Protein AF-A0A016BMU5-F1 (afdb_monomer_lite)

Radius of gyration: 14.96 Å; chains: 1; bounding box: 40×26×42 Å

Sequence (114 aa):
MRLPYPFNEIIAQSNMYEMSGFEKLKMIGKEVCLEIENVDILDKCTQKSVSGTHIVNFLRKENIDIFKNLSSNDLKGLLEKKSLTVSAPIEKHFQCTVSPTGWKLTLSALKKRS

Foldseek 3Di:
DDDDDWDFDFLEDEPFKTKTFTWDWDDDPPDIDIDTAQIWMAGPVVRDIATARQVCVVCVVVVHDCVPFDDNVQVNCCVPVQKGWTPPPHTWIWGWDDDPRYIHIDTDPDPDPD

Organism: NCBI:txid1339280

Structure (mmCIF, N/CA/C/O backbone):
data_AF-A0A016BMU5-F1
#
_entry.id   AF-A0A016BMU5-F1
#
loop_
_atom_site.group_PDB
_atom_site.id
_atom_site.type_symbol
_atom_site.label_atom_id
_atom_site.label_alt_id
_atom_site.label_comp_id
_atom_site.label_asym_id
_atom_site.label_entity_id
_atom_site.label_seq_id
_atom_site.pdbx_PDB_ins_code
_atom_site.Cartn_x
_atom_site.Cartn_y
_atom_site.Cartn_z
_atom_site.occupancy
_atom_site.B_iso_or_equiv
_atom_site.auth_seq_id
_atom_site.auth_comp_id
_atom_site.auth_asym_id
_atom_site.auth_atom_id
_atom_site.pdbx_PDB_model_num
ATOM 1 N N . MET A 1 1 ? -28.136 15.016 -10.659 1.00 39.12 1 MET A N 1
ATOM 2 C CA . MET A 1 1 ? -26.725 15.293 -10.313 1.00 39.12 1 MET A CA 1
ATOM 3 C C . MET A 1 1 ? -25.925 14.028 -10.582 1.00 39.12 1 MET A C 1
ATOM 5 O O . MET A 1 1 ? -26.131 13.051 -9.877 1.00 39.12 1 MET A O 1
ATOM 9 N N . ARG A 1 2 ? -25.115 13.983 -11.646 1.00 40.88 2 ARG A N 1
ATOM 10 C CA . ARG A 1 2 ? -24.144 12.892 -11.835 1.00 40.88 2 ARG A CA 1
ATOM 11 C C . ARG A 1 2 ? -22.929 13.240 -10.976 1.00 40.88 2 ARG A C 1
ATOM 13 O O . ARG A 1 2 ? -22.368 14.314 -11.169 1.00 40.88 2 ARG A O 1
ATOM 20 N N . LEU A 1 3 ? -22.588 12.386 -10.009 1.00 46.00 3 LEU A N 1
ATOM 21 C CA . LEU A 1 3 ? -21.298 12.472 -9.315 1.00 46.00 3 LEU A CA 1
ATOM 22 C C . LEU A 1 3 ? -20.187 12.402 -10.380 1.00 46.00 3 LEU A C 1
ATOM 24 O O . LEU A 1 3 ? -20.369 11.676 -11.366 1.00 46.00 3 LEU A O 1
ATOM 28 N N . PRO A 1 4 ? -19.110 13.194 -10.251 1.00 51.78 4 PRO A N 1
ATOM 29 C CA . PRO A 1 4 ? -18.085 13.272 -11.276 1.00 51.78 4 PRO A CA 1
ATOM 30 C C . PRO A 1 4 ? -17.421 11.907 -11.455 1.00 51.78 4 PRO A C 1
ATOM 32 O O . PRO A 1 4 ? -17.416 11.069 -10.552 1.00 51.78 4 PRO A O 1
ATOM 35 N N . TYR A 1 5 ? -16.939 11.700 -12.676 1.00 49.69 5 TYR A N 1
ATOM 36 C CA . TYR A 1 5 ? -16.197 10.533 -13.122 1.00 49.69 5 TYR A CA 1
ATOM 37 C C . TYR A 1 5 ? -15.164 10.085 -12.089 1.00 49.69 5 TYR A C 1
ATOM 39 O O . TYR A 1 5 ? -14.594 10.923 -11.395 1.00 49.69 5 TYR A O 1
ATOM 47 N N . PRO A 1 6 ? -14.892 8.783 -12.001 1.00 54.41 6 PRO A N 1
ATOM 48 C CA . PRO A 1 6 ? -13.788 8.332 -11.185 1.00 54.41 6 PRO A CA 1
ATOM 49 C C . PRO A 1 6 ? -12.473 8.892 -11.727 1.00 54.41 6 PRO A C 1
ATOM 51 O O . PRO A 1 6 ? -12.213 8.842 -12.934 1.00 54.41 6 PRO A O 1
ATOM 54 N N . PHE A 1 7 ? -11.667 9.440 -10.829 1.00 63.06 7 PHE A N 1
ATOM 55 C CA . PHE A 1 7 ? -10.364 9.995 -11.150 1.00 63.06 7 PHE A CA 1
ATOM 56 C C . PHE A 1 7 ? -9.318 8.908 -10.886 1.00 63.06 7 PHE A C 1
ATOM 58 O O . PHE A 1 7 ? -9.275 8.328 -9.801 1.00 63.06 7 PHE A O 1
ATOM 65 N N . ASN A 1 8 ? -8.513 8.591 -11.902 1.00 68.81 8 ASN A N 1
ATOM 66 C CA . ASN A 1 8 ? -7.269 7.861 -11.689 1.00 68.81 8 ASN A CA 1
ATOM 67 C C . ASN A 1 8 ? -6.234 8.893 -11.248 1.00 68.81 8 ASN A C 1
ATOM 69 O O . ASN A 1 8 ? -5.761 9.666 -12.083 1.00 68.81 8 ASN A O 1
ATOM 73 N N . GLU A 1 9 ? -5.908 8.922 -9.961 1.00 79.50 9 GLU A N 1
ATOM 74 C CA . GLU A 1 9 ? -4.982 9.907 -9.399 1.00 79.50 9 GLU A CA 1
ATOM 75 C C . GLU A 1 9 ? -3.819 9.263 -8.647 1.00 79.50 9 GLU A C 1
ATOM 77 O O . GLU A 1 9 ? -3.850 8.098 -8.235 1.00 79.50 9 GLU A O 1
ATOM 82 N N . ILE A 1 10 ? -2.745 10.045 -8.530 1.00 88.62 10 ILE A N 1
ATOM 83 C CA . ILE A 1 10 ? -1.560 9.695 -7.755 1.00 88.62 10 ILE A CA 1
ATOM 84 C C . ILE A 1 10 ? -1.880 9.947 -6.284 1.00 88.62 10 ILE A C 1
ATOM 86 O O . ILE A 1 10 ? -2.026 11.087 -5.854 1.00 88.62 10 ILE A O 1
ATOM 90 N N . ILE A 1 11 ? -1.918 8.871 -5.508 1.00 88.62 11 ILE A N 1
ATOM 91 C CA . ILE A 1 11 ? -2.213 8.886 -4.072 1.00 88.62 11 ILE A CA 1
ATOM 92 C C . ILE A 1 11 ? -0.962 9.273 -3.282 1.00 88.62 11 ILE A C 1
ATOM 94 O O . ILE A 1 11 ? -1.008 10.019 -2.304 1.00 88.62 11 ILE A O 1
ATOM 98 N N . ALA A 1 12 ? 0.182 8.723 -3.691 1.00 91.62 12 ALA A N 1
ATOM 99 C CA . ALA A 1 12 ? 1.465 8.983 -3.065 1.00 91.62 12 ALA A CA 1
ATOM 100 C C . ALA A 1 12 ? 2.610 8.713 -4.030 1.00 91.62 12 ALA A C 1
ATOM 102 O O . ALA A 1 12 ? 2.557 7.811 -4.867 1.00 91.62 12 ALA A O 1
ATOM 103 N N . GLN A 1 13 ? 3.693 9.463 -3.859 1.00 93.62 13 GLN A N 1
ATOM 104 C CA . GLN A 1 13 ? 4.862 9.338 -4.708 1.00 93.62 13 GLN A CA 1
ATOM 105 C C . GLN A 1 13 ? 6.148 9.379 -3.883 1.00 93.62 13 GLN A C 1
ATOM 107 O O . GLN A 1 13 ? 6.306 10.165 -2.949 1.00 93.62 13 GLN A O 1
ATOM 112 N N . SER A 1 14 ? 7.086 8.521 -4.262 1.00 93.12 14 SER A N 1
ATOM 113 C CA . SER A 1 14 ? 8.461 8.485 -3.770 1.00 93.12 14 SER A CA 1
ATOM 114 C C . SER A 1 14 ? 9.433 8.627 -4.943 1.00 93.12 14 SER A C 1
ATOM 116 O O . SER A 1 14 ? 9.023 8.725 -6.106 1.00 93.12 14 SER A O 1
ATOM 118 N N . ASN A 1 15 ? 10.735 8.601 -4.657 1.00 92.06 15 ASN A N 1
ATOM 119 C CA . ASN A 1 15 ? 11.753 8.615 -5.709 1.00 92.06 15 ASN A CA 1
ATOM 120 C C . ASN A 1 15 ? 11.673 7.369 -6.607 1.00 92.06 15 ASN A C 1
ATOM 122 O O . ASN A 1 15 ? 11.854 7.479 -7.814 1.00 92.06 15 ASN A O 1
ATOM 126 N N . MET A 1 16 ? 11.371 6.205 -6.023 1.00 93.06 16 MET A N 1
ATOM 127 C CA . MET A 1 16 ? 11.408 4.913 -6.723 1.00 93.06 16 MET A CA 1
ATOM 128 C C . MET A 1 16 ? 10.033 4.419 -7.170 1.00 93.06 16 MET A C 1
ATOM 130 O O . MET A 1 16 ? 9.930 3.724 -8.175 1.00 93.06 16 MET A O 1
ATOM 134 N N . TYR A 1 17 ? 8.984 4.769 -6.428 1.00 95.25 17 TYR A N 1
ATOM 135 C CA . TYR A 1 17 ? 7.644 4.229 -6.628 1.00 95.25 17 TYR A CA 1
ATOM 136 C C . TYR A 1 17 ? 6.582 5.318 -6.664 1.00 95.25 17 TYR A C 1
ATOM 138 O O . TYR A 1 17 ? 6.700 6.333 -5.972 1.00 95.25 17 TYR A O 1
ATOM 146 N N . GLU A 1 18 ? 5.521 5.066 -7.413 1.00 95.06 18 GLU A N 1
ATOM 147 C CA . GLU A 1 18 ? 4.289 5.847 -7.434 1.00 95.06 18 GLU A CA 1
ATOM 148 C C . GLU A 1 18 ? 3.112 4.927 -7.130 1.00 95.06 18 GLU A C 1
ATOM 150 O O . GLU A 1 18 ? 3.028 3.844 -7.699 1.00 95.06 18 GLU A O 1
ATOM 155 N N . MET A 1 19 ? 2.242 5.338 -6.212 1.00 93.69 19 MET A N 1
ATOM 156 C CA . MET A 1 19 ? 0.998 4.648 -5.900 1.00 93.69 19 MET A CA 1
ATOM 157 C C . MET A 1 19 ? -0.153 5.441 -6.505 1.00 93.69 19 MET A C 1
ATOM 159 O O . MET A 1 19 ? -0.327 6.616 -6.175 1.00 93.69 19 MET A O 1
ATOM 163 N N . SER A 1 20 ? -0.942 4.795 -7.348 1.00 92.81 20 SER A N 1
ATOM 164 C CA . SER A 1 20 ? -2.131 5.376 -7.962 1.00 92.81 20 SER A CA 1
ATOM 165 C C . SER A 1 20 ? -3.315 4.437 -7.810 1.00 92.81 20 SER A C 1
ATOM 167 O O . SER A 1 20 ? -3.159 3.252 -7.506 1.00 92.81 20 SER A O 1
ATOM 169 N N . GLY A 1 21 ? -4.517 4.966 -7.971 1.00 91.25 21 GLY A N 1
ATOM 170 C CA . GLY A 1 21 ? -5.718 4.154 -7.907 1.00 91.25 21 GLY A CA 1
ATOM 171 C C . GLY A 1 21 ? -6.944 4.911 -8.367 1.00 91.25 21 GLY A C 1
ATOM 172 O O . GLY A 1 21 ? -6.886 6.083 -8.734 1.00 91.25 21 GLY A O 1
ATOM 173 N N . PHE A 1 22 ? -8.053 4.193 -8.356 1.00 88.12 22 PHE A N 1
ATOM 174 C CA . PHE A 1 22 ? -9.344 4.681 -8.790 1.00 88.12 22 PHE A CA 1
ATOM 175 C C . PHE A 1 22 ? -10.109 5.236 -7.597 1.00 88.12 22 PHE A C 1
ATOM 177 O O . PHE A 1 22 ? -10.559 4.476 -6.732 1.00 88.12 22 PHE A O 1
ATOM 184 N N . GLU A 1 23 ? -10.261 6.553 -7.552 1.00 85.50 23 GLU A N 1
ATOM 185 C CA . GLU A 1 23 ? -11.006 7.219 -6.493 1.00 85.50 23 GLU A CA 1
ATOM 186 C C . GLU A 1 23 ? -12.500 7.280 -6.808 1.00 85.50 23 GLU A C 1
ATOM 188 O O . GLU A 1 23 ? -12.934 7.607 -7.918 1.00 85.50 23 GLU A O 1
ATOM 193 N N . LYS A 1 24 ? -13.311 6.975 -5.798 1.00 84.75 24 LYS A N 1
ATOM 194 C CA . LYS A 1 24 ? -14.764 6.973 -5.878 1.00 84.75 24 LYS A CA 1
ATOM 195 C C . LYS A 1 24 ? -15.357 7.689 -4.678 1.00 84.75 24 LYS A C 1
ATOM 197 O O . LYS A 1 24 ? -15.162 7.296 -3.532 1.00 84.75 24 LYS A O 1
ATOM 202 N N . LEU A 1 25 ? -16.174 8.698 -4.959 1.00 83.81 25 LEU A N 1
ATOM 203 C CA . LEU A 1 25 ? -17.000 9.337 -3.942 1.00 83.81 25 LEU A CA 1
ATOM 204 C C . LEU A 1 25 ? -18.190 8.442 -3.600 1.00 83.81 25 LEU A C 1
ATOM 206 O O . LEU A 1 25 ? -18.933 7.994 -4.481 1.00 83.81 25 LEU A O 1
ATOM 210 N N . LYS A 1 26 ? -18.400 8.216 -2.307 1.00 81.00 26 LYS A N 1
ATOM 211 C CA . LYS A 1 26 ? -19.510 7.431 -1.780 1.00 81.00 26 LYS A CA 1
ATOM 212 C C . LYS A 1 26 ? -20.244 8.207 -0.704 1.00 81.00 26 LYS A C 1
ATOM 214 O O . LYS A 1 26 ? -19.640 8.784 0.191 1.00 81.00 26 LYS A O 1
ATOM 219 N N . MET A 1 27 ? -21.567 8.177 -0.779 1.00 82.62 27 MET A N 1
ATOM 220 C CA . MET A 1 27 ? -22.427 8.721 0.265 1.00 82.62 27 MET A CA 1
ATOM 221 C C . MET A 1 27 ? -22.647 7.658 1.342 1.00 82.62 27 MET A C 1
ATOM 223 O O . MET A 1 27 ? -23.133 6.567 1.032 1.00 82.62 27 MET A O 1
ATOM 227 N N . ILE A 1 28 ? -22.327 7.974 2.595 1.00 80.88 28 ILE A N 1
ATOM 228 C CA . ILE A 1 28 ? -22.643 7.142 3.762 1.00 80.88 28 ILE A CA 1
AT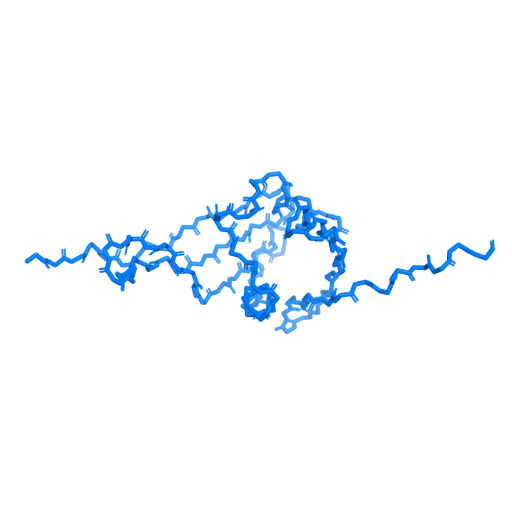OM 229 C C . ILE A 1 28 ? -23.526 7.971 4.696 1.00 80.88 28 ILE A C 1
ATOM 231 O O . ILE A 1 28 ? -23.069 8.849 5.425 1.00 80.88 28 ILE A O 1
ATOM 235 N N . GLY A 1 29 ? -24.838 7.732 4.634 1.00 85.31 29 GLY A N 1
ATOM 236 C CA . GLY A 1 29 ? -25.815 8.570 5.326 1.00 85.31 29 GLY A CA 1
ATOM 237 C C . GLY A 1 29 ? -25.774 10.011 4.809 1.00 85.31 29 GLY A C 1
ATOM 238 O O . GLY A 1 29 ? -26.119 10.262 3.656 1.00 85.31 29 GLY A O 1
ATOM 239 N N . LYS A 1 30 ? -25.366 10.951 5.670 1.00 87.62 30 LYS A N 1
ATOM 240 C CA . LYS A 1 30 ? -25.200 12.376 5.327 1.00 87.62 30 LYS A CA 1
ATOM 241 C C . LYS A 1 30 ? -23.747 12.766 5.022 1.00 87.62 30 LYS A C 1
ATOM 243 O O . LYS A 1 30 ? -23.506 13.918 4.676 1.00 87.62 30 LYS A O 1
ATOM 248 N N . GLU A 1 31 ? -22.800 11.840 5.151 1.00 82.94 31 GLU A N 1
ATOM 249 C CA . GLU A 1 31 ? -21.375 12.090 4.926 1.00 82.94 31 GLU A CA 1
ATOM 250 C C . GLU A 1 31 ? -20.952 11.672 3.511 1.00 82.94 31 GLU A C 1
ATOM 252 O O . GLU A 1 31 ? -21.467 10.699 2.951 1.00 82.94 31 GLU A O 1
ATOM 257 N N . VAL A 1 32 ? -20.002 12.416 2.937 1.00 80.38 32 VAL A N 1
ATOM 258 C CA . VAL A 1 32 ? -19.306 12.050 1.697 1.00 80.38 32 VAL A CA 1
ATOM 259 C C . VAL A 1 32 ? -17.967 11.433 2.089 1.00 80.38 32 VAL A C 1
ATOM 261 O O . VAL A 1 32 ? -17.165 12.082 2.758 1.00 80.38 32 VAL A O 1
ATOM 264 N N . CYS A 1 33 ? -17.718 10.198 1.672 1.00 80.25 33 CYS A N 1
ATOM 265 C CA . CYS A 1 33 ? -16.457 9.495 1.882 1.00 80.25 33 CYS A CA 1
ATOM 266 C C . CYS A 1 33 ? -15.748 9.276 0.545 1.00 80.25 33 CYS A C 1
ATOM 268 O O . CYS A 1 33 ? -16.396 9.020 -0.474 1.00 80.25 33 CYS A O 1
ATOM 270 N N . LEU A 1 34 ? -14.420 9.354 0.561 1.00 83.88 34 LEU A N 1
ATOM 271 C CA . LEU A 1 34 ? -13.577 9.010 -0.576 1.00 83.88 34 LEU A CA 1
ATOM 272 C C . LEU A 1 34 ? -13.101 7.566 -0.399 1.00 83.88 34 LEU A C 1
ATOM 274 O O . LEU A 1 34 ? -12.415 7.251 0.568 1.00 83.88 34 LEU A O 1
ATOM 278 N N . GLU A 1 35 ? -13.494 6.677 -1.303 1.00 83.56 35 GLU A N 1
ATOM 279 C CA . GLU A 1 35 ? -12.989 5.307 -1.358 1.00 83.56 35 GLU A CA 1
ATOM 280 C C . GLU A 1 35 ? -11.992 5.183 -2.507 1.00 83.56 35 GLU A C 1
ATOM 282 O O . GLU A 1 35 ? -12.154 5.820 -3.545 1.00 83.56 35 GLU A O 1
ATOM 287 N N . ILE A 1 36 ? -10.986 4.327 -2.338 1.00 86.81 36 ILE A N 1
ATOM 288 C CA . ILE A 1 36 ? -10.069 3.977 -3.417 1.00 86.81 36 ILE A CA 1
ATOM 289 C C . ILE A 1 36 ? -10.081 2.482 -3.713 1.00 86.81 36 ILE A C 1
ATOM 291 O O . ILE A 1 36 ? -10.154 1.642 -2.806 1.00 86.81 36 ILE A O 1
ATOM 295 N N . GLU A 1 37 ? -10.019 2.163 -5.000 1.00 85.25 37 GLU A N 1
ATOM 296 C CA . GLU A 1 37 ? -10.013 0.812 -5.554 1.00 85.25 37 GLU A CA 1
ATOM 297 C C . GLU A 1 37 ? -8.941 0.683 -6.643 1.00 85.25 37 GLU A C 1
ATOM 299 O O . GLU A 1 37 ? -8.358 1.677 -7.070 1.00 85.25 37 GLU A O 1
ATOM 304 N N . ASN A 1 38 ? -8.667 -0.550 -7.083 1.00 88.50 38 ASN A N 1
ATOM 305 C CA . ASN A 1 38 ? -7.733 -0.850 -8.177 1.00 88.50 38 ASN A CA 1
ATOM 306 C C . ASN A 1 38 ? -6.383 -0.131 -8.033 1.00 88.50 38 ASN A C 1
ATOM 308 O O . ASN A 1 38 ? -5.898 0.501 -8.964 1.00 88.50 38 ASN A O 1
ATOM 312 N N . VAL A 1 39 ? -5.808 -0.195 -6.828 1.00 92.25 39 VAL A N 1
ATOM 313 C CA . VAL A 1 39 ? -4.528 0.452 -6.548 1.00 92.25 39 VAL A CA 1
ATOM 314 C C . VAL A 1 39 ? -3.404 -0.301 -7.232 1.00 92.25 39 VAL A C 1
ATOM 316 O O . VAL A 1 39 ? -3.276 -1.522 -7.059 1.00 92.25 39 VAL A O 1
ATOM 319 N N . ASP A 1 40 ? -2.560 0.467 -7.903 1.00 94.00 40 ASP A N 1
ATOM 320 C CA . ASP A 1 40 ? -1.363 0.047 -8.604 1.00 94.00 40 ASP A CA 1
ATOM 321 C C . ASP A 1 40 ? -0.140 0.789 -8.065 1.00 94.00 40 ASP A C 1
ATOM 323 O O . ASP A 1 40 ? -0.216 1.924 -7.586 1.00 94.00 40 ASP A O 1
ATOM 327 N N . ILE A 1 41 ? 1.004 0.111 -8.104 1.00 94.69 41 ILE A N 1
ATOM 328 C CA . ILE A 1 41 ? 2.292 0.670 -7.714 1.00 94.69 41 ILE A CA 1
ATOM 329 C C . ILE A 1 41 ? 3.250 0.543 -8.889 1.00 94.69 41 ILE A C 1
ATOM 331 O O . ILE A 1 41 ? 3.677 -0.558 -9.247 1.00 94.69 41 ILE A O 1
ATOM 335 N N . LEU A 1 42 ? 3.602 1.689 -9.459 1.00 95.44 42 LEU A N 1
ATOM 336 C CA . LEU A 1 42 ? 4.574 1.815 -10.531 1.00 95.44 42 LEU A CA 1
ATOM 337 C C . LEU A 1 42 ? 5.983 1.887 -9.943 1.00 95.44 42 LEU A C 1
ATOM 339 O O . LEU A 1 42 ? 6.290 2.782 -9.156 1.00 95.44 42 LEU A O 1
ATOM 343 N N . ASP A 1 43 ? 6.855 0.978 -10.364 1.00 94.12 43 ASP A N 1
ATOM 344 C CA . ASP A 1 43 ? 8.303 1.119 -10.226 1.00 94.12 43 ASP A CA 1
ATOM 345 C C . ASP A 1 43 ? 8.823 2.034 -11.341 1.00 94.12 43 ASP A C 1
ATOM 347 O O . ASP A 1 43 ? 8.788 1.690 -12.524 1.00 94.12 43 ASP A O 1
ATOM 351 N N . LYS A 1 44 ? 9.324 3.210 -10.960 1.00 94.31 44 LYS A N 1
ATOM 352 C CA . LYS A 1 44 ? 9.808 4.236 -11.893 1.00 94.31 44 LYS A CA 1
ATOM 353 C C . LYS A 1 44 ? 11.103 3.844 -12.602 1.00 94.31 44 LYS A C 1
ATOM 355 O O . LYS A 1 44 ? 11.380 4.364 -13.680 1.00 94.31 44 LYS A O 1
ATOM 360 N N . CYS A 1 45 ? 11.901 2.953 -12.021 1.00 92.56 45 CYS A N 1
ATOM 361 C CA . CYS A 1 45 ? 13.139 2.481 -12.635 1.00 92.56 45 CYS A CA 1
ATOM 362 C C . CYS A 1 45 ? 12.832 1.486 -13.755 1.00 92.56 45 CYS A C 1
ATOM 364 O O . CYS A 1 45 ? 13.349 1.603 -14.864 1.00 92.56 45 CYS A O 1
ATOM 366 N N . THR A 1 46 ? 11.954 0.522 -13.475 1.00 93.75 46 THR A N 1
ATOM 367 C CA . THR A 1 46 ? 11.638 -0.555 -14.425 1.00 93.75 46 THR A CA 1
ATOM 368 C C . THR A 1 46 ? 10.435 -0.261 -15.317 1.00 93.75 46 THR A C 1
ATOM 370 O O . THR A 1 46 ? 10.193 -1.013 -16.261 1.00 93.75 46 THR A O 1
ATOM 373 N N . GLN A 1 47 ? 9.687 0.810 -15.030 1.00 93.75 47 GLN A N 1
ATOM 374 C CA . GLN A 1 47 ? 8.419 1.167 -15.677 1.00 93.75 47 GLN A CA 1
ATOM 375 C C . GLN A 1 47 ? 7.371 0.042 -15.599 1.00 93.75 47 GLN A C 1
ATOM 377 O O . GLN A 1 47 ? 6.497 -0.080 -16.456 1.00 93.75 47 GLN A O 1
ATOM 382 N N . LYS A 1 48 ? 7.459 -0.808 -14.566 1.00 93.69 48 LYS A N 1
ATOM 383 C CA . LYS A 1 48 ? 6.513 -1.902 -14.321 1.00 93.69 48 LYS A CA 1
ATOM 384 C C . LYS A 1 48 ? 5.516 -1.511 -13.244 1.00 93.69 48 LYS A C 1
ATOM 386 O O . LYS A 1 48 ? 5.906 -1.043 -12.178 1.00 93.69 48 LYS A O 1
ATOM 391 N N . SER A 1 49 ? 4.242 -1.769 -13.516 1.00 93.88 49 SER A N 1
ATOM 392 C CA . SER A 1 49 ? 3.166 -1.645 -12.537 1.00 93.88 49 SER A CA 1
ATOM 393 C C . SER A 1 49 ? 2.834 -3.007 -11.934 1.00 93.88 49 SER A C 1
ATOM 395 O O . SER A 1 49 ? 2.777 -4.012 -12.648 1.00 93.88 49 SER A O 1
ATOM 397 N N . VAL A 1 50 ? 2.625 -3.043 -10.621 1.00 94.62 50 VAL A N 1
ATOM 398 C CA . VAL A 1 50 ? 2.133 -4.215 -9.889 1.00 94.62 50 VAL A CA 1
ATOM 399 C C . VAL A 1 50 ? 1.006 -3.807 -8.952 1.00 94.62 50 VAL A C 1
ATOM 401 O O . VAL A 1 50 ? 0.987 -2.690 -8.440 1.00 94.62 50 VAL A O 1
ATOM 404 N N . SER A 1 51 ? 0.091 -4.731 -8.665 1.00 93.81 51 SER A N 1
ATOM 405 C CA . SER A 1 51 ? -1.065 -4.406 -7.831 1.00 93.81 51 SER A CA 1
ATOM 406 C C . SER A 1 51 ? -0.662 -4.062 -6.390 1.00 93.81 51 SER A C 1
ATOM 408 O O . SER A 1 51 ? 0.024 -4.832 -5.708 1.00 93.81 51 SER A O 1
ATOM 410 N N . GLY A 1 52 ? -1.151 -2.921 -5.905 1.00 93.12 52 GLY A N 1
ATOM 411 C CA . GLY A 1 52 ? -1.129 -2.493 -4.503 1.00 93.12 52 GLY A CA 1
ATOM 412 C C . GLY A 1 52 ? -2.472 -2.682 -3.790 1.00 93.12 52 GLY A C 1
ATOM 413 O O . GLY A 1 52 ? -2.602 -2.356 -2.612 1.00 93.12 52 GLY A O 1
ATOM 414 N N . THR A 1 53 ? -3.479 -3.243 -4.464 1.00 93.00 53 THR A N 1
ATOM 415 C CA . THR A 1 53 ? -4.862 -3.3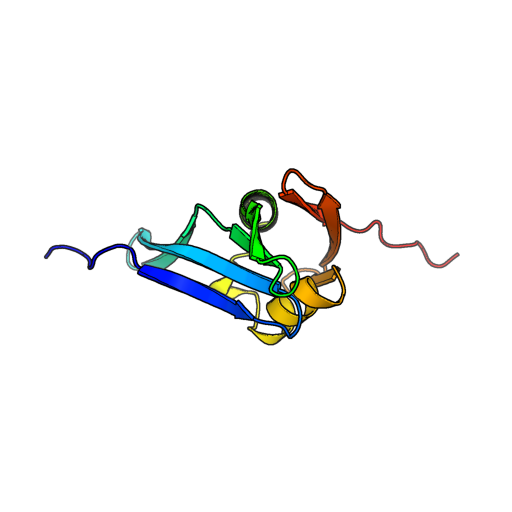49 -3.959 1.00 93.00 53 THR A CA 1
ATOM 416 C C . THR A 1 53 ? -4.966 -4.105 -2.627 1.00 93.00 53 THR A C 1
ATOM 418 O O . THR A 1 53 ? -5.828 -3.807 -1.797 1.00 93.00 53 THR A O 1
ATOM 421 N N . HIS A 1 54 ? -4.059 -5.052 -2.359 1.00 92.75 54 HIS A N 1
ATOM 422 C CA . HIS A 1 54 ? -4.028 -5.747 -1.071 1.00 92.75 54 HIS A CA 1
ATOM 423 C C . HIS A 1 54 ? -3.767 -4.800 0.107 1.00 92.75 54 HIS A C 1
ATOM 425 O O . HIS A 1 54 ? -4.316 -5.024 1.182 1.00 92.75 54 HIS A O 1
ATOM 431 N N . ILE A 1 55 ? -2.968 -3.746 -0.085 1.00 92.88 55 ILE A N 1
ATOM 432 C CA . ILE A 1 55 ? -2.649 -2.758 0.954 1.00 92.88 55 ILE A CA 1
ATOM 433 C C . ILE A 1 55 ? -3.935 -2.076 1.424 1.00 92.88 55 ILE A C 1
ATOM 435 O O . ILE A 1 55 ? -4.245 -2.107 2.612 1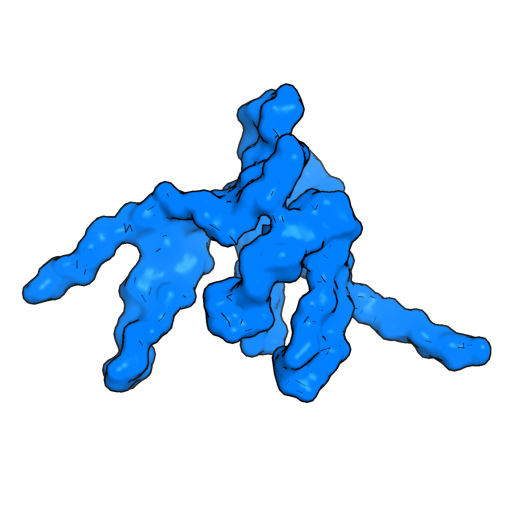.00 92.88 55 ILE A O 1
ATOM 439 N N . VAL A 1 56 ? -4.722 -1.537 0.491 1.00 91.31 56 VAL A N 1
ATOM 440 C CA . VAL A 1 56 ? -5.980 -0.842 0.808 1.00 91.31 56 VAL A CA 1
ATOM 441 C C . VAL A 1 56 ? -6.994 -1.787 1.440 1.00 91.31 56 VAL A C 1
ATOM 443 O O . VAL A 1 56 ? -7.602 -1.455 2.456 1.00 91.31 56 VAL A O 1
ATOM 446 N N . ASN A 1 57 ? -7.144 -2.995 0.893 1.00 92.00 57 ASN A N 1
ATOM 447 C CA . ASN A 1 57 ? -8.055 -3.992 1.455 1.00 92.00 57 ASN A CA 1
ATOM 448 C C . ASN A 1 57 ? -7.661 -4.400 2.879 1.00 92.00 57 ASN A C 1
ATOM 450 O O . ASN A 1 57 ? -8.534 -4.648 3.711 1.00 92.00 57 ASN A O 1
ATOM 454 N N . PHE A 1 58 ? -6.362 -4.483 3.162 1.00 92.06 58 PHE A N 1
ATOM 455 C CA . PHE A 1 58 ? -5.862 -4.798 4.493 1.00 92.06 58 PHE A CA 1
ATOM 456 C C . PHE A 1 58 ? -6.116 -3.647 5.473 1.00 92.06 58 PHE A C 1
ATOM 458 O O . PHE A 1 58 ? -6.687 -3.878 6.534 1.00 92.06 58 PHE A O 1
ATOM 465 N N . LEU A 1 59 ? -5.785 -2.405 5.102 1.00 90.75 59 LEU A N 1
ATOM 466 C CA . LEU A 1 59 ? -6.060 -1.220 5.926 1.00 90.75 59 LEU A CA 1
ATOM 467 C C . LEU A 1 59 ? -7.552 -1.089 6.249 1.00 90.75 59 LEU A C 1
ATOM 469 O O . LEU A 1 59 ? -7.917 -0.904 7.409 1.00 90.75 59 LEU A O 1
ATOM 473 N N . ARG A 1 60 ? -8.423 -1.315 5.259 1.00 89.25 60 ARG A N 1
ATOM 474 C CA . ARG A 1 60 ? -9.880 -1.303 5.448 1.00 89.25 60 ARG A CA 1
ATOM 475 C C . ARG A 1 60 ? -10.344 -2.351 6.461 1.00 89.25 60 ARG A C 1
ATOM 477 O O . ARG A 1 60 ? -11.176 -2.040 7.306 1.00 89.25 60 ARG A O 1
ATOM 484 N N . LYS A 1 61 ? -9.796 -3.574 6.416 1.00 90.88 61 LYS A N 1
ATOM 485 C CA . LYS A 1 61 ? -10.080 -4.622 7.420 1.00 90.88 61 LYS A CA 1
ATOM 486 C C . LYS A 1 61 ? -9.649 -4.211 8.827 1.00 90.88 61 LYS A C 1
ATOM 488 O O . LYS A 1 61 ? -10.303 -4.581 9.795 1.00 9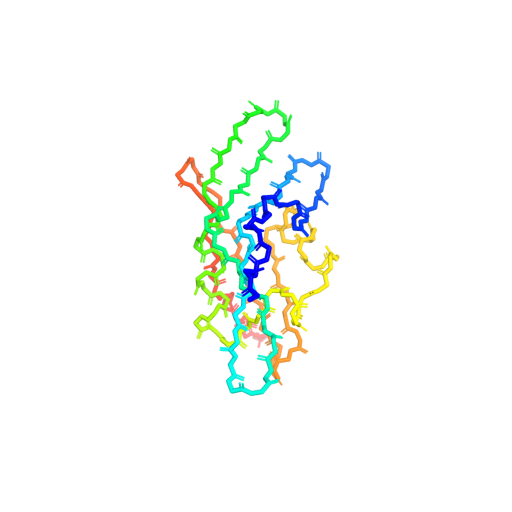0.88 61 LYS A O 1
ATOM 493 N N . GLU A 1 62 ? -8.589 -3.417 8.930 1.00 88.69 62 GLU A N 1
ATOM 494 C CA . GLU A 1 62 ? -8.086 -2.863 10.188 1.00 88.69 62 GLU A CA 1
ATOM 495 C C . GLU A 1 62 ? -8.827 -1.591 10.645 1.00 88.69 62 GLU A C 1
ATOM 497 O O . GLU A 1 62 ? -8.437 -1.010 11.662 1.00 88.69 62 GLU A O 1
ATOM 502 N N . ASN A 1 63 ? -9.898 -1.190 9.942 1.00 88.12 63 ASN A N 1
ATOM 503 C CA . ASN A 1 63 ? -10.642 0.065 10.118 1.00 88.12 63 ASN A CA 1
ATOM 504 C C . ASN A 1 63 ? -9.772 1.324 9.955 1.00 88.12 63 ASN A C 1
ATOM 506 O O . ASN A 1 63 ? -9.979 2.325 10.639 1.00 88.12 63 ASN A O 1
ATOM 510 N N . ILE A 1 64 ? -8.791 1.260 9.054 1.00 88.19 64 ILE A N 1
ATOM 511 C CA . ILE A 1 64 ? -7.906 2.367 8.695 1.00 88.19 64 ILE A CA 1
ATOM 512 C C . ILE A 1 64 ? -8.270 2.821 7.283 1.00 88.19 64 ILE A C 1
ATOM 514 O O . ILE A 1 64 ? -8.140 2.071 6.314 1.00 88.19 64 ILE A O 1
ATOM 518 N N . ASP A 1 65 ? -8.721 4.060 7.174 1.00 87.38 65 ASP A N 1
ATOM 519 C CA . ASP A 1 65 ? -8.987 4.737 5.915 1.00 87.38 65 ASP A CA 1
ATOM 520 C C . ASP A 1 65 ? -7.724 5.472 5.446 1.00 87.38 65 ASP A C 1
ATOM 522 O O . ASP A 1 65 ? -7.096 6.221 6.196 1.00 87.38 65 ASP A O 1
ATOM 526 N N . ILE A 1 66 ? -7.335 5.233 4.195 1.00 87.56 66 ILE A N 1
ATOM 527 C CA . ILE A 1 66 ? -6.087 5.747 3.626 1.00 87.56 66 ILE A CA 1
ATOM 528 C C . ILE A 1 66 ? -6.043 7.279 3.551 1.00 87.56 66 ILE A C 1
ATOM 530 O O . ILE A 1 66 ? -4.972 7.848 3.717 1.00 87.56 66 ILE A O 1
ATOM 534 N N . PHE A 1 67 ? -7.179 7.946 3.348 1.00 86.25 67 PHE A N 1
ATOM 535 C CA . PHE A 1 67 ? -7.252 9.401 3.206 1.00 86.25 67 PHE A CA 1
ATOM 536 C C . PHE A 1 67 ? -7.535 10.097 4.532 1.00 86.25 67 PHE A C 1
ATOM 538 O O . PHE A 1 67 ? -7.106 11.228 4.752 1.00 86.25 67 PHE A O 1
ATOM 545 N N . LYS A 1 68 ? -8.266 9.433 5.431 1.00 86.00 68 LYS A N 1
ATOM 546 C CA . LYS A 1 68 ? -8.625 9.991 6.737 1.00 86.00 68 LYS A CA 1
ATOM 547 C C . LYS A 1 68 ? -7.549 9.760 7.792 1.00 86.00 68 LYS A C 1
ATOM 549 O O . LYS A 1 68 ? -7.393 10.589 8.685 1.00 86.00 68 LYS A O 1
ATOM 554 N N . ASN A 1 69 ? -6.865 8.618 7.749 1.00 88.88 69 ASN A N 1
ATOM 555 C CA . ASN A 1 69 ? -5.958 8.203 8.819 1.00 88.88 69 ASN A CA 1
ATOM 556 C C . ASN A 1 69 ? -4.478 8.326 8.464 1.00 88.88 69 ASN A C 1
ATOM 558 O O . ASN A 1 69 ? -3.668 8.312 9.388 1.00 88.88 69 ASN A O 1
ATOM 562 N N . LEU A 1 70 ? -4.117 8.420 7.181 1.00 89.56 70 LEU A N 1
ATOM 563 C CA . LEU A 1 70 ? -2.722 8.464 6.745 1.00 89.56 70 LEU A CA 1
ATOM 564 C C . LEU A 1 70 ? -2.409 9.797 6.073 1.00 89.56 70 LEU A C 1
ATOM 566 O O . LEU A 1 70 ? -3.191 10.316 5.281 1.00 89.56 70 LEU A O 1
ATOM 570 N N . SER A 1 71 ? -1.234 10.341 6.374 1.00 89.06 71 SER A N 1
ATOM 571 C CA . SER A 1 71 ? -0.691 11.488 5.655 1.00 89.06 71 SER A CA 1
ATOM 572 C C . SER A 1 71 ? 0.037 11.047 4.383 1.00 89.06 71 SER A C 1
ATOM 574 O O . SER A 1 71 ? 0.488 9.904 4.253 1.00 89.06 71 SER A O 1
ATOM 576 N N . SER A 1 72 ? 0.269 11.987 3.464 1.00 85.94 72 SER A N 1
ATOM 577 C CA . SER A 1 72 ? 1.114 11.742 2.287 1.00 85.94 72 SER A CA 1
ATOM 578 C C . SER A 1 72 ? 2.523 11.263 2.666 1.00 85.94 72 SER A C 1
ATOM 580 O O . SER A 1 72 ? 3.127 10.481 1.932 1.00 85.94 72 SER A O 1
ATOM 582 N N . ASN A 1 73 ? 3.044 11.682 3.826 1.00 89.44 73 ASN A N 1
ATOM 583 C CA . ASN A 1 73 ? 4.348 11.240 4.323 1.00 89.44 73 ASN A CA 1
ATOM 584 C C . ASN A 1 73 ? 4.331 9.786 4.801 1.00 89.44 73 ASN A C 1
ATOM 586 O O . ASN A 1 73 ? 5.310 9.073 4.579 1.00 89.44 73 ASN A O 1
ATOM 590 N N . ASP A 1 74 ? 3.235 9.326 5.404 1.00 91.19 74 ASP A N 1
ATOM 591 C CA . ASP A 1 74 ? 3.090 7.929 5.826 1.00 91.19 74 ASP A CA 1
ATOM 592 C C . ASP A 1 74 ? 3.065 7.003 4.609 1.00 91.19 74 ASP A C 1
ATOM 594 O O . ASP A 1 74 ? 3.747 5.978 4.575 1.00 91.19 74 ASP A O 1
ATOM 598 N N . LEU A 1 75 ? 2.344 7.411 3.564 1.00 91.38 75 LEU A N 1
ATOM 599 C CA . LEU A 1 75 ? 2.254 6.673 2.307 1.00 91.38 75 LEU A CA 1
ATOM 600 C C . LEU A 1 75 ? 3.569 6.692 1.525 1.00 91.38 75 LEU A C 1
ATOM 602 O O . LEU A 1 75 ? 4.004 5.657 1.018 1.00 91.38 75 LEU A O 1
ATOM 606 N N . LYS A 1 76 ? 4.264 7.833 1.488 1.00 92.50 76 LYS A N 1
ATOM 607 C CA . LYS A 1 76 ? 5.627 7.905 0.948 1.00 92.50 76 LYS A CA 1
ATOM 608 C C . LYS A 1 76 ? 6.581 6.999 1.732 1.00 92.50 76 LYS A C 1
ATOM 610 O O . LYS A 1 76 ? 7.351 6.249 1.134 1.00 92.50 76 LYS A O 1
ATOM 615 N N . GLY A 1 77 ? 6.486 7.009 3.060 1.00 91.50 77 GLY A N 1
ATOM 616 C CA . GLY A 1 77 ? 7.250 6.130 3.941 1.00 91.50 77 GLY A CA 1
ATOM 617 C C . GLY A 1 77 ? 6.972 4.650 3.678 1.00 91.50 77 GLY A C 1
ATOM 618 O O . GLY A 1 77 ? 7.915 3.863 3.608 1.00 91.50 77 GLY A O 1
ATOM 619 N N . LEU A 1 78 ? 5.714 4.274 3.444 1.00 93.56 78 LEU A N 1
ATOM 620 C CA . LEU A 1 78 ? 5.331 2.922 3.034 1.00 93.56 78 LEU A CA 1
ATOM 621 C C . LEU A 1 78 ? 6.005 2.521 1.713 1.00 93.56 78 LEU A C 1
ATOM 623 O O . LEU A 1 78 ? 6.530 1.410 1.608 1.00 93.56 78 LEU A O 1
ATOM 627 N N . LEU A 1 79 ? 6.037 3.417 0.724 1.00 94.12 79 LEU A N 1
ATOM 628 C CA . LEU A 1 79 ? 6.676 3.162 -0.571 1.00 94.12 79 LEU A CA 1
ATOM 629 C C . LEU A 1 79 ? 8.196 2.969 -0.461 1.00 94.12 79 LEU A C 1
ATOM 631 O O . LEU A 1 79 ? 8.748 2.074 -1.112 1.00 94.12 79 LEU A O 1
ATOM 635 N N . GLU A 1 80 ? 8.859 3.770 0.372 1.00 92.56 80 GLU A N 1
ATOM 636 C CA . GLU A 1 80 ? 10.319 3.785 0.523 1.00 92.56 80 GLU A CA 1
ATOM 637 C C . GLU A 1 80 ? 10.820 2.713 1.493 1.00 92.56 80 GLU A C 1
ATOM 639 O O . GLU A 1 80 ? 11.679 1.902 1.151 1.00 92.56 80 GLU A O 1
ATOM 644 N N . LYS A 1 81 ? 10.264 2.692 2.704 1.00 92.00 81 LYS A N 1
ATOM 645 C CA . LYS A 1 81 ? 10.734 1.866 3.825 1.00 92.00 81 LYS A CA 1
ATOM 646 C C . LYS A 1 81 ? 10.031 0.516 3.908 1.00 92.00 81 LYS A C 1
ATOM 648 O O . LYS A 1 81 ? 10.422 -0.316 4.722 1.00 92.00 81 LYS A O 1
ATOM 653 N N . LYS A 1 82 ? 8.987 0.298 3.097 1.00 92.69 82 LYS A N 1
ATOM 654 C CA . LYS A 1 82 ? 8.127 -0.899 3.155 1.00 92.69 82 LYS A CA 1
ATOM 655 C C . LYS A 1 82 ? 7.537 -1.121 4.549 1.00 92.69 82 LYS A C 1
ATOM 657 O O . LYS A 1 82 ? 7.307 -2.253 4.969 1.00 92.69 82 LYS A O 1
ATOM 662 N N . SER A 1 83 ? 7.293 -0.034 5.270 1.00 91.19 83 SER A N 1
ATOM 663 C CA . SER A 1 83 ? 6.764 -0.039 6.628 1.00 91.19 83 SER A CA 1
ATOM 664 C C . SER A 1 83 ? 5.768 1.092 6.792 1.00 91.19 83 SER A C 1
ATOM 666 O O . SER A 1 83 ? 6.008 2.188 6.286 1.00 91.19 83 SER A O 1
ATOM 668 N N . LEU A 1 84 ? 4.707 0.850 7.548 1.00 91.69 84 LEU A N 1
ATOM 669 C CA . LEU A 1 84 ? 3.707 1.857 7.875 1.00 91.69 84 LEU A CA 1
ATOM 670 C C . LEU A 1 84 ? 3.426 1.802 9.374 1.00 91.69 84 LEU A C 1
ATOM 672 O O . LEU A 1 84 ? 3.202 0.721 9.916 1.00 91.69 84 LEU A O 1
ATOM 676 N N . THR A 1 85 ? 3.421 2.956 10.029 1.00 89.44 85 THR A N 1
ATOM 677 C CA . THR A 1 85 ? 2.963 3.094 11.412 1.00 89.44 85 THR A CA 1
ATOM 678 C C . THR A 1 85 ? 1.707 3.944 11.393 1.00 89.44 85 THR A C 1
ATOM 680 O O . THR A 1 85 ? 1.707 5.016 10.798 1.00 89.44 85 THR A O 1
ATOM 683 N N . VAL A 1 86 ? 0.639 3.454 12.013 1.00 85.88 86 VAL A N 1
ATOM 684 C CA . VAL A 1 86 ? -0.644 4.156 12.081 1.00 85.88 86 VAL A CA 1
ATOM 685 C C . VAL A 1 86 ? -0.979 4.406 13.535 1.00 85.88 86 VAL A C 1
ATOM 687 O O . VAL A 1 86 ? -1.153 3.466 14.308 1.00 85.88 86 VAL A O 1
ATOM 690 N N . SER A 1 87 ? -1.079 5.681 13.891 1.00 73.81 87 SER A N 1
ATOM 691 C CA . SER A 1 87 ? -1.258 6.138 15.267 1.00 73.81 87 SE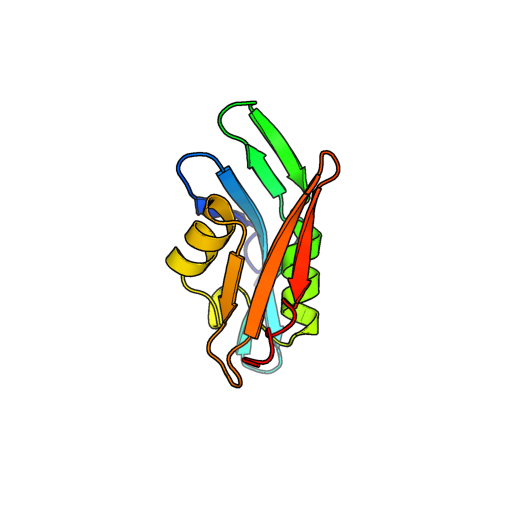R A CA 1
ATOM 692 C C . SER A 1 87 ? -2.711 6.538 15.533 1.00 73.81 87 SER A C 1
ATOM 694 O O . SER A 1 87 ? -2.964 7.687 15.866 1.00 73.81 87 SER A O 1
ATOM 696 N N . ALA A 1 88 ? -3.685 5.636 15.347 1.00 65.94 88 ALA A N 1
ATOM 697 C CA . ALA A 1 88 ? -5.055 5.830 15.850 1.00 65.94 88 ALA A CA 1
ATOM 698 C C . ALA A 1 88 ? -5.939 4.586 15.652 1.00 65.94 88 ALA A C 1
ATOM 700 O O . ALA A 1 88 ? -5.933 4.015 14.560 1.00 65.94 88 ALA A O 1
ATOM 701 N N . PRO A 1 89 ? -6.781 4.199 16.635 1.00 61.94 89 PRO A N 1
ATOM 702 C CA . PRO A 1 89 ? -6.783 4.572 18.061 1.00 61.94 89 PRO A CA 1
ATOM 703 C C . PRO A 1 89 ? -5.731 3.812 18.900 1.00 61.94 89 PRO A C 1
ATOM 705 O O . PRO A 1 89 ? -5.512 4.138 20.061 1.00 61.94 89 PRO A O 1
ATOM 708 N N . ILE A 1 90 ? -5.074 2.807 18.317 1.00 76.25 90 ILE A N 1
ATOM 709 C CA . ILE A 1 90 ? -3.943 2.063 18.885 1.00 76.25 90 ILE A CA 1
ATOM 710 C C . ILE A 1 90 ? -2.822 2.139 17.853 1.00 76.25 90 ILE A C 1
ATOM 712 O O . ILE A 1 90 ? -3.095 1.984 16.662 1.00 76.25 90 ILE A O 1
ATOM 716 N N . GLU A 1 91 ? -1.585 2.373 18.295 1.00 85.31 91 GLU A N 1
ATOM 717 C CA . GLU A 1 91 ? -0.428 2.351 17.401 1.00 85.31 91 GLU A CA 1
ATOM 718 C C . GLU A 1 91 ? -0.276 0.954 16.790 1.00 85.31 91 GLU A C 1
ATOM 720 O O . GLU A 1 91 ? -0.069 -0.041 17.491 1.00 85.31 91 GLU A O 1
ATOM 725 N N . LYS A 1 92 ? -0.419 0.878 15.468 1.00 88.00 92 LYS A N 1
ATOM 726 C CA . LYS A 1 92 ? -0.226 -0.349 14.699 1.00 88.00 92 LYS A CA 1
ATOM 727 C C . LYS A 1 92 ? 0.961 -0.176 13.776 1.00 88.00 92 LYS A C 1
ATOM 729 O O . LYS A 1 92 ? 1.069 0.816 13.058 1.00 88.00 92 LYS A O 1
ATOM 734 N N . HIS A 1 93 ? 1.817 -1.186 13.759 1.00 90.81 93 HIS A N 1
ATOM 735 C CA . HIS A 1 93 ? 2.932 -1.265 12.834 1.00 90.81 93 HIS A CA 1
ATOM 736 C C . HIS A 1 93 ? 2.632 -2.305 11.773 1.00 90.81 93 HIS A C 1
ATOM 738 O O . HIS A 1 93 ? 2.179 -3.409 12.076 1.00 90.81 93 HIS A O 1
ATOM 744 N N . PHE A 1 94 ? 2.955 -1.969 10.538 1.00 91.88 94 PHE A N 1
ATOM 745 C CA . PHE A 1 94 ? 2.778 -2.834 9.392 1.00 91.88 94 PHE A CA 1
ATOM 746 C C . PHE A 1 94 ? 4.080 -2.953 8.615 1.00 91.88 94 PHE A C 1
ATOM 748 O O . PHE A 1 94 ? 4.876 -2.011 8.539 1.00 91.88 94 PHE A O 1
ATOM 755 N N . GLN A 1 95 ? 4.266 -4.114 8.004 1.00 93.31 95 GLN A N 1
ATOM 756 C CA . GLN A 1 95 ? 5.323 -4.380 7.042 1.00 93.31 95 GLN A CA 1
ATOM 757 C C . GLN A 1 95 ? 4.714 -4.700 5.689 1.00 93.31 95 GLN A C 1
ATOM 759 O O . GLN A 1 95 ? 3.659 -5.329 5.595 1.00 93.31 95 GLN A O 1
ATOM 764 N N . CYS A 1 96 ? 5.398 -4.260 4.642 1.00 93.06 96 CYS A N 1
ATOM 765 C CA . CYS A 1 96 ? 5.024 -4.523 3.272 1.00 93.06 96 CYS A CA 1
ATOM 766 C C . CYS A 1 96 ? 5.994 -5.532 2.657 1.00 93.06 96 CYS A C 1
ATOM 768 O O . CYS A 1 96 ? 7.192 -5.278 2.545 1.00 93.06 96 CYS A O 1
ATOM 770 N N . THR A 1 97 ? 5.476 -6.673 2.217 1.00 91.56 97 THR A N 1
ATOM 771 C CA . THR A 1 97 ? 6.221 -7.616 1.383 1.00 91.56 97 THR A CA 1
ATOM 772 C C . THR A 1 97 ? 6.005 -7.263 -0.081 1.00 91.56 97 THR A C 1
ATOM 774 O O . THR A 1 97 ? 4.868 -7.089 -0.521 1.00 91.56 97 THR A O 1
ATOM 777 N N . VAL A 1 98 ? 7.097 -7.157 -0.834 1.00 91.00 98 VAL A N 1
ATOM 778 C CA . VAL A 1 98 ? 7.074 -6.859 -2.268 1.00 91.00 98 VAL A CA 1
ATOM 779 C C . VAL A 1 98 ? 7.367 -8.133 -3.043 1.00 91.00 98 VAL A C 1
ATOM 781 O O . VAL A 1 98 ? 8.334 -8.833 -2.751 1.00 91.00 98 VAL A O 1
ATOM 784 N N . SER A 1 99 ? 6.528 -8.431 -4.029 1.00 88.12 99 SER A N 1
ATOM 785 C CA . SER A 1 99 ? 6.691 -9.575 -4.922 1.00 88.12 99 SER A CA 1
ATOM 786 C C . SER A 1 99 ? 6.358 -9.176 -6.363 1.00 88.12 99 SER A C 1
ATOM 788 O O . SER A 1 99 ? 5.700 -8.153 -6.568 1.00 88.12 99 SER A O 1
ATOM 790 N N . PRO A 1 100 ? 6.749 -9.980 -7.369 1.00 86.00 100 PRO A N 1
ATOM 791 C CA . PRO A 1 100 ? 6.410 -9.699 -8.765 1.00 86.00 100 PRO A CA 1
ATOM 792 C C . PRO A 1 100 ? 4.903 -9.619 -9.042 1.00 86.00 100 PRO A C 1
ATOM 794 O O . PRO A 1 100 ? 4.499 -9.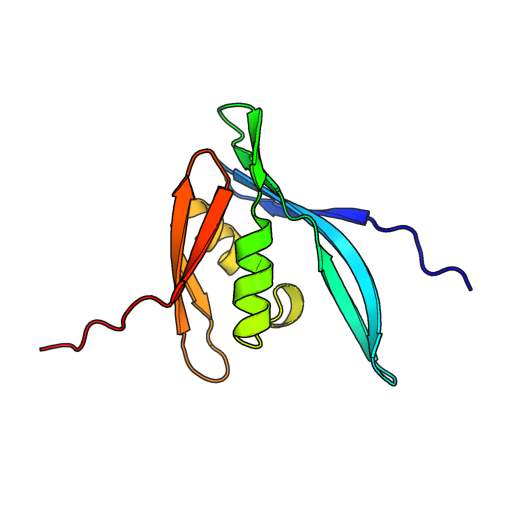006 -10.022 1.00 86.00 100 PRO A O 1
ATOM 797 N N . THR A 1 101 ? 4.071 -10.242 -8.201 1.00 86.62 101 THR A N 1
ATOM 798 C CA . THR A 1 101 ? 2.612 -10.288 -8.370 1.00 86.62 101 THR A CA 1
ATOM 799 C C . THR A 1 101 ? 1.877 -9.195 -7.598 1.00 86.62 101 THR A C 1
ATOM 801 O O . THR A 1 101 ? 0.665 -9.054 -7.751 1.00 86.62 101 THR A O 1
ATOM 804 N N . GLY A 1 102 ? 2.580 -8.414 -6.776 1.00 90.62 102 GLY A N 1
ATOM 805 C CA . GLY A 1 102 ? 1.977 -7.332 -6.012 1.00 90.62 102 GLY A CA 1
ATOM 806 C C . GLY A 1 102 ? 2.638 -7.080 -4.667 1.00 90.62 102 GLY A C 1
ATOM 807 O O . GLY A 1 102 ? 3.568 -7.776 -4.237 1.00 90.62 102 GLY A O 1
ATOM 808 N N . TRP A 1 103 ? 2.130 -6.048 -4.004 1.00 93.75 103 TRP A N 1
ATOM 809 C CA . TRP A 1 103 ? 2.568 -5.625 -2.683 1.00 93.75 103 TRP A CA 1
ATOM 810 C C . TRP A 1 103 ? 1.537 -6.019 -1.638 1.00 93.75 103 TRP A C 1
ATOM 812 O O . TRP A 1 103 ? 0.336 -5.798 -1.803 1.00 93.75 103 TRP A O 1
ATOM 822 N N . LYS A 1 104 ? 2.014 -6.597 -0.539 1.00 93.44 104 LYS A N 1
ATOM 823 C CA . LYS A 1 104 ? 1.170 -7.132 0.523 1.00 93.44 104 LYS A CA 1
ATOM 824 C C . LYS A 1 104 ? 1.512 -6.476 1.849 1.00 93.44 104 LYS A C 1
ATOM 826 O O . LYS A 1 104 ? 2.655 -6.557 2.283 1.00 93.44 104 LYS A O 1
ATOM 831 N N . LEU A 1 105 ? 0.515 -5.888 2.505 1.00 92.94 105 LEU A N 1
ATOM 832 C CA . LEU A 1 105 ? 0.644 -5.357 3.858 1.00 92.94 105 LEU A CA 1
ATOM 833 C C . LEU A 1 105 ? 0.291 -6.438 4.891 1.00 92.94 105 LEU A C 1
ATOM 835 O O . LEU A 1 105 ? -0.690 -7.163 4.724 1.00 92.94 105 LEU A O 1
ATOM 839 N N . THR A 1 106 ? 1.080 -6.546 5.954 1.00 92.88 106 THR A N 1
ATOM 840 C CA . THR A 1 106 ? 0.829 -7.438 7.093 1.00 92.88 106 THR A CA 1
ATOM 841 C C . THR A 1 106 ? 1.099 -6.712 8.401 1.00 92.88 106 THR A C 1
ATOM 843 O O . THR A 1 106 ? 1.996 -5.870 8.459 1.00 92.88 106 THR A O 1
ATOM 846 N N . LEU A 1 107 ? 0.364 -7.058 9.462 1.00 90.38 107 LEU A N 1
ATOM 847 C CA . LEU A 1 107 ? 0.643 -6.551 10.804 1.00 90.38 107 LEU A CA 1
ATOM 848 C C . LEU A 1 107 ? 2.024 -7.039 11.258 1.00 90.38 107 LEU A C 1
ATOM 850 O O . LEU A 1 107 ? 2.313 -8.237 11.237 1.00 90.38 107 LEU A O 1
ATOM 854 N N . SER A 1 108 ? 2.873 -6.109 11.668 1.00 84.50 108 SER A N 1
ATOM 855 C CA . SER A 1 108 ? 4.164 -6.424 12.261 1.00 84.50 108 SER A CA 1
ATOM 856 C C . SER A 1 108 ? 3.927 -7.017 13.644 1.00 84.50 108 SER A C 1
ATOM 858 O O . SER A 1 108 ? 3.252 -6.407 14.475 1.00 84.50 108 SER A O 1
ATOM 860 N N . ALA A 1 109 ? 4.506 -8.184 13.927 1.00 69.69 109 ALA A N 1
ATOM 861 C CA . ALA A 1 109 ? 4.554 -8.672 15.297 1.00 69.69 109 ALA A CA 1
ATOM 862 C C . ALA A 1 109 ? 5.306 -7.636 16.147 1.00 69.69 109 ALA A C 1
ATOM 864 O O . ALA A 1 109 ? 6.476 -7.346 15.877 1.00 69.69 109 ALA A O 1
ATOM 865 N N . LEU A 1 110 ? 4.649 -7.065 17.164 1.00 57.06 110 LEU A N 1
ATOM 866 C CA . LEU A 1 110 ? 5.355 -6.301 18.187 1.00 57.06 110 LEU A CA 1
ATOM 867 C C . LEU A 1 110 ? 6.395 -7.246 18.790 1.00 57.06 110 LEU A C 1
ATOM 869 O O . LEU A 1 110 ? 6.040 -8.225 19.451 1.00 57.06 110 LEU A O 1
ATOM 873 N N . LYS A 1 111 ? 7.683 -6.977 18.553 1.00 48.78 111 LYS A N 1
ATOM 874 C CA . LYS A 1 111 ? 8.739 -7.627 19.327 1.00 48.78 111 LYS A CA 1
ATOM 875 C C . LYS A 1 111 ? 8.453 -7.289 20.787 1.00 48.78 111 LYS A C 1
ATOM 877 O O . LYS A 1 111 ? 8.599 -6.133 21.183 1.00 48.78 111 LYS A O 1
ATOM 882 N N . LYS A 1 112 ? 8.032 -8.279 21.583 1.00 41.00 112 LYS A N 1
ATOM 883 C CA . LYS A 1 112 ? 8.136 -8.174 23.040 1.00 41.00 112 LYS A CA 1
ATOM 884 C C . LYS A 1 112 ? 9.585 -7.784 23.319 1.00 41.00 112 LYS A C 1
ATOM 886 O O . LYS A 1 112 ? 10.491 -8.503 22.902 1.00 41.00 112 LYS A O 1
ATOM 891 N N . ARG A 1 113 ? 9.802 -6.628 23.949 1.00 42.84 113 ARG A N 1
ATOM 892 C CA . ARG A 1 113 ? 11.096 -6.344 24.571 1.00 42.84 113 ARG A CA 1
ATOM 893 C C . ARG A 1 113 ? 11.281 -7.449 25.616 1.00 42.84 113 ARG A C 1
ATOM 895 O O . ARG A 1 113 ? 10.445 -7.542 26.513 1.00 42.84 113 ARG A O 1
ATOM 902 N N . SER A 1 114 ? 12.243 -8.348 25.402 1.00 37.75 114 SER A N 1
ATOM 903 C CA . SER A 1 114 ? 12.706 -9.277 26.439 1.00 37.75 114 SER A CA 1
ATOM 904 C C . SER A 1 114 ? 13.518 -8.512 27.465 1.00 37.75 114 SER A C 1
ATOM 906 O O . SER A 1 114 ? 14.337 -7.686 26.996 1.00 37.75 114 SER A O 1
#

Secondary structure (DSSP, 8-state):
-PPP--EEEEEEE-SSEEEEEEEEEEEETTEEEEEEEEEEEEETTTTEEEE-HHHHHHHHHTT--HHHH--HHHHHHHHHHSEEEEESSSEEEEEEEEETTEEEEEEPP-----

pLDDT: mean 84.35, std 14.1, range [37.75, 95.44]